Protein AF-N8ZL19-F1 (afdb_monomer_lite)

Foldseek 3Di:
DVVLVVLVVLLVVLLVLLVVLLVVLVVCLVPVPVQCVPPVSVPRHNVNSVVSNVVSVVSNVVSVVSDDPPHD

Structure (mmCIF, N/CA/C/O backbone):
data_AF-N8ZL19-F1
#
_entry.id   AF-N8ZL19-F1
#
loop_
_atom_site.group_PDB
_atom_site.id
_atom_site.type_symbol
_atom_site.label_atom_id
_atom_site.label_alt_id
_atom_site.label_comp_id
_atom_site.label_asym_id
_atom_site.label_entity_id
_atom_site.label_seq_id
_atom_site.pdbx_PDB_ins_code
_atom_site.Cartn_x
_atom_site.Cartn_y
_atom_site.Cartn_z
_atom_site.occupancy
_atom_site.B_iso_or_equiv
_atom_site.auth_seq_id
_atom_site.auth_comp_id
_atom_site.auth_asym_id
_atom_site.auth_atom_id
_atom_site.pdbx_PDB_model_num
ATOM 1 N N . MET A 1 1 ? 16.684 -8.442 -21.428 1.00 54.38 1 MET A N 1
ATOM 2 C CA . MET A 1 1 ? 16.144 -9.678 -20.811 1.00 54.38 1 MET A CA 1
ATOM 3 C C . MET A 1 1 ? 16.190 -9.697 -19.281 1.00 54.38 1 MET A C 1
ATOM 5 O O . MET A 1 1 ? 15.149 -9.422 -18.714 1.00 54.38 1 MET A O 1
ATOM 9 N N . GLN A 1 2 ? 17.303 -9.961 -18.570 1.00 60.25 2 GLN A N 1
ATOM 10 C CA . GLN A 1 2 ? 17.246 -10.073 -17.085 1.00 60.25 2 GLN A CA 1
ATOM 11 C C . GLN A 1 2 ? 16.893 -8.761 -16.346 1.00 60.25 2 GLN A C 1
ATOM 13 O O . GLN A 1 2 ? 16.213 -8.789 -15.321 1.00 60.25 2 GLN A O 1
ATOM 18 N N . ILE A 1 3 ? 17.321 -7.609 -16.874 1.00 62.34 3 ILE A N 1
ATOM 19 C CA . ILE A 1 3 ? 17.091 -6.290 -16.253 1.00 62.34 3 ILE A CA 1
ATOM 20 C C . ILE A 1 3 ? 15.623 -5.854 -16.393 1.00 62.34 3 ILE A C 1
ATOM 22 O O . ILE A 1 3 ? 15.036 -5.359 -15.436 1.00 62.34 3 ILE A O 1
ATOM 26 N N . GLU A 1 4 ? 15.001 -6.116 -17.545 1.00 64.88 4 GLU A N 1
ATOM 27 C CA . GLU A 1 4 ? 13.591 -5.785 -17.804 1.00 64.88 4 GLU A CA 1
ATOM 28 C C . GLU A 1 4 ? 12.656 -6.627 -16.937 1.00 64.88 4 GLU A C 1
ATOM 30 O O . GLU A 1 4 ? 11.727 -6.090 -16.337 1.00 64.88 4 GLU A O 1
ATOM 35 N N . SER A 1 5 ? 12.937 -7.929 -16.783 1.00 71.94 5 SER A N 1
ATOM 36 C CA . SER A 1 5 ? 12.166 -8.770 -15.863 1.00 71.94 5 SER A CA 1
ATOM 37 C C . SER A 1 5 ? 12.260 -8.261 -14.425 1.00 71.94 5 SER A C 1
ATOM 39 O O . SER A 1 5 ? 11.254 -8.214 -13.723 1.00 71.94 5 SER A O 1
ATOM 41 N N . PHE A 1 6 ? 13.444 -7.819 -13.988 1.00 79.00 6 PHE A N 1
ATOM 42 C CA . PHE A 1 6 ? 13.629 -7.275 -12.643 1.00 79.00 6 PHE A CA 1
ATOM 43 C C . PHE A 1 6 ? 12.852 -5.968 -12.429 1.00 79.00 6 PHE A C 1
ATOM 45 O O . PHE A 1 6 ? 12.206 -5.815 -11.394 1.00 79.00 6 PHE A O 1
ATOM 52 N N . GLN A 1 7 ? 12.858 -5.056 -13.407 1.00 77.94 7 GLN A N 1
ATOM 53 C CA . GLN A 1 7 ? 12.075 -3.816 -13.348 1.00 77.94 7 GLN A CA 1
ATOM 54 C C . GLN A 1 7 ? 10.570 -4.086 -13.286 1.00 77.94 7 GLN A C 1
ATOM 56 O O . GLN A 1 7 ? 9.886 -3.476 -12.470 1.00 77.94 7 GLN A O 1
ATOM 61 N N . TRP A 1 8 ? 10.069 -5.055 -14.055 1.00 81.62 8 TRP A N 1
ATOM 62 C CA . TRP A 1 8 ? 8.672 -5.491 -13.987 1.00 81.62 8 TRP A CA 1
ATOM 63 C C . TRP A 1 8 ? 8.285 -6.036 -12.608 1.00 81.62 8 TRP A C 1
ATOM 65 O O . TRP A 1 8 ? 7.264 -5.634 -12.047 1.00 81.62 8 TRP A O 1
ATOM 75 N N . TYR A 1 9 ? 9.103 -6.919 -12.026 1.00 84.31 9 TYR A N 1
ATOM 76 C CA . TYR A 1 9 ? 8.848 -7.429 -10.675 1.00 84.31 9 TYR A CA 1
ATOM 77 C C . TYR A 1 9 ? 8.908 -6.315 -9.628 1.00 84.31 9 TYR A C 1
ATOM 79 O O . TYR A 1 9 ? 8.045 -6.261 -8.753 1.00 84.31 9 TYR A O 1
ATOM 87 N N . ALA A 1 10 ? 9.883 -5.409 -9.725 1.00 84.12 10 ALA A N 1
ATOM 88 C CA . ALA A 1 10 ? 10.002 -4.270 -8.821 1.00 84.12 10 ALA A CA 1
ATOM 89 C C . ALA A 1 10 ? 8.787 -3.336 -8.928 1.00 84.12 10 ALA A C 1
ATOM 91 O O . ALA A 1 10 ? 8.198 -2.995 -7.905 1.00 84.12 10 ALA A O 1
ATOM 92 N N . PHE A 1 11 ? 8.363 -2.992 -10.145 1.00 86.62 11 PHE A N 1
ATOM 93 C CA . PHE A 1 11 ? 7.160 -2.205 -10.409 1.00 86.62 11 PHE A CA 1
ATOM 94 C C . PHE A 1 11 ? 5.917 -2.838 -9.768 1.00 86.62 11 PHE A C 1
ATOM 96 O O . PHE A 1 11 ? 5.227 -2.188 -8.980 1.00 86.62 11 PHE A O 1
ATOM 103 N N . LEU A 1 12 ? 5.664 -4.122 -10.048 1.00 86.75 12 LEU A N 1
ATOM 104 C CA . LEU A 1 12 ? 4.488 -4.826 -9.536 1.00 86.75 12 LEU A CA 1
ATOM 105 C C . LEU A 1 12 ? 4.510 -4.923 -8.011 1.00 86.75 12 LEU A C 1
ATOM 107 O O . LEU A 1 12 ? 3.511 -4.617 -7.365 1.00 86.75 12 LEU A O 1
ATOM 111 N N . ILE A 1 13 ? 5.642 -5.314 -7.418 1.00 89.56 13 ILE A N 1
ATOM 112 C CA . ILE A 1 13 ? 5.767 -5.444 -5.961 1.00 89.56 13 ILE A CA 1
ATOM 113 C C . ILE A 1 13 ? 5.555 -4.086 -5.288 1.00 89.56 13 ILE A C 1
ATOM 115 O O . ILE A 1 13 ? 4.758 -3.989 -4.355 1.00 89.56 13 ILE A O 1
ATOM 119 N N . VAL A 1 14 ? 6.216 -3.030 -5.767 1.00 89.69 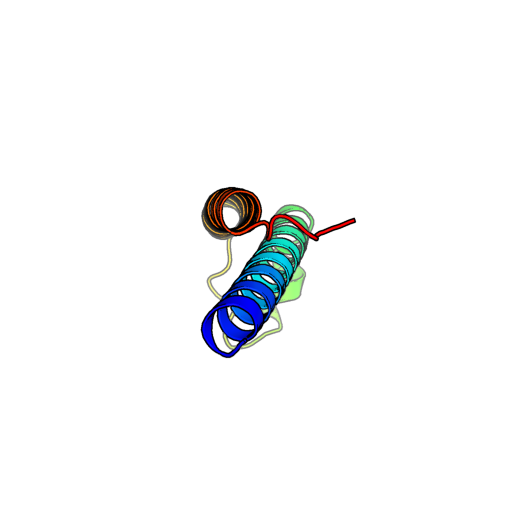14 VAL A N 1
ATOM 120 C CA . VAL A 1 14 ? 6.083 -1.684 -5.189 1.00 89.69 14 VAL A CA 1
ATOM 121 C C . VAL A 1 14 ? 4.650 -1.164 -5.350 1.00 89.69 14 VAL A C 1
ATOM 123 O O . VAL A 1 14 ? 4.089 -0.624 -4.393 1.00 89.69 14 VAL A O 1
ATOM 126 N N . GLY A 1 15 ? 4.018 -1.400 -6.502 1.00 87.88 15 GLY A N 1
ATOM 127 C CA . GLY A 1 15 ? 2.617 -1.056 -6.750 1.00 87.88 15 GLY A CA 1
ATOM 128 C C . GLY A 1 15 ? 1.647 -1.791 -5.819 1.00 87.88 15 GLY A C 1
ATOM 1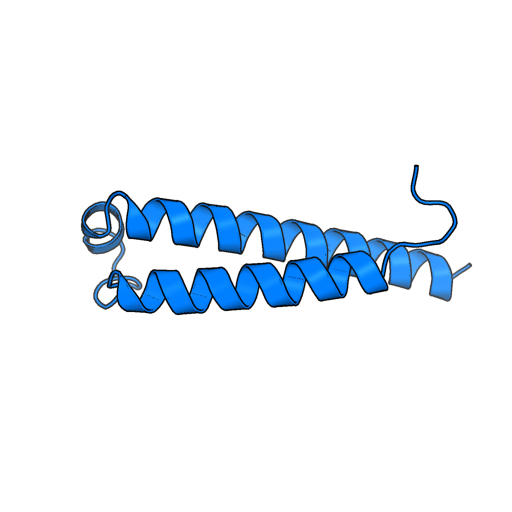29 O O . GLY A 1 15 ? 0.802 -1.160 -5.180 1.00 87.88 15 GLY A O 1
ATOM 130 N N . TYR A 1 16 ? 1.797 -3.109 -5.658 1.00 89.19 16 TYR A N 1
ATOM 131 C CA . TYR A 1 16 ? 0.955 -3.891 -4.749 1.00 89.19 16 TYR A CA 1
ATOM 132 C C . TYR A 1 16 ? 1.134 -3.470 -3.291 1.00 89.19 16 TYR A C 1
ATOM 134 O O . TYR A 1 16 ? 0.141 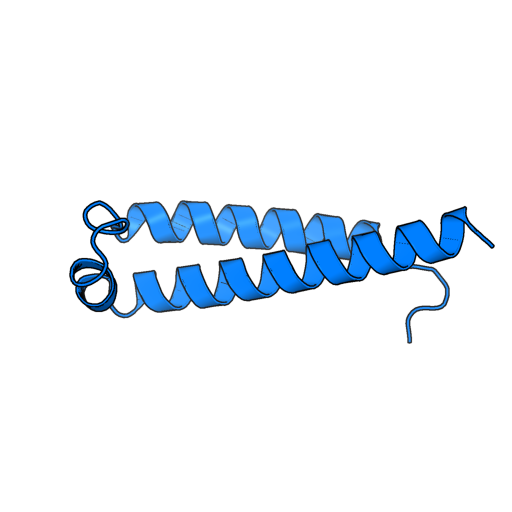-3.313 -2.581 1.00 89.19 16 TYR A O 1
ATOM 142 N N . VAL A 1 17 ? 2.371 -3.241 -2.839 1.00 89.75 17 VAL A N 1
ATOM 143 C CA . VAL A 1 17 ? 2.647 -2.794 -1.463 1.00 89.75 17 VAL A CA 1
ATOM 144 C C . VAL A 1 17 ? 2.091 -1.389 -1.222 1.00 89.75 17 VAL A C 1
ATOM 146 O O . VAL A 1 17 ? 1.564 -1.123 -0.139 1.00 89.75 17 VAL A O 1
ATOM 149 N N . SER A 1 18 ? 2.141 -0.508 -2.226 1.00 90.50 18 SER A N 1
ATOM 150 C CA . SER A 1 18 ? 1.504 0.813 -2.175 1.00 90.50 18 SER A CA 1
ATOM 151 C C . SER A 1 18 ? -0.011 0.696 -1.982 1.00 90.50 18 SER A C 1
ATOM 153 O O . SER A 1 18 ? -0.549 1.261 -1.027 1.00 90.50 18 SER A O 1
ATOM 155 N N . LEU A 1 19 ? -0.692 -0.098 -2.816 1.00 89.38 19 LEU A N 1
ATOM 156 C CA . LEU A 1 19 ? -2.139 -0.314 -2.716 1.00 89.38 19 LEU A CA 1
ATOM 157 C C . LEU A 1 19 ? -2.533 -0.935 -1.375 1.00 89.38 19 LEU A C 1
ATOM 159 O O . LEU A 1 19 ? -3.464 -0.457 -0.726 1.00 89.38 19 LEU A O 1
ATOM 163 N N . PHE A 1 20 ? -1.801 -1.957 -0.924 1.00 88.56 20 PHE A N 1
ATOM 164 C CA . PHE A 1 20 ? -2.047 -2.581 0.376 1.00 88.56 20 PHE A CA 1
ATOM 165 C C . PHE A 1 20 ? -1.894 -1.574 1.513 1.00 88.56 20 PHE A C 1
ATOM 167 O O . PHE A 1 20 ? -2.749 -1.507 2.394 1.00 88.56 20 PHE A O 1
ATOM 174 N N . SER A 1 21 ? -0.842 -0.753 1.472 1.00 88.38 21 SER A N 1
ATOM 175 C CA . SER A 1 21 ? -0.598 0.287 2.475 1.00 88.38 21 SER A CA 1
ATOM 176 C C . SER A 1 21 ? -1.705 1.343 2.475 1.00 88.38 21 SER A C 1
ATOM 178 O O . SER A 1 21 ? -2.129 1.778 3.546 1.00 88.38 21 SER A O 1
ATOM 180 N N . LEU A 1 22 ? -2.220 1.715 1.299 1.00 89.12 22 LEU A N 1
ATOM 181 C CA . LEU A 1 22 ? -3.307 2.685 1.152 1.00 89.12 22 LEU A CA 1
ATOM 182 C C . LEU A 1 22 ? -4.621 2.146 1.724 1.00 89.12 22 LEU A C 1
ATOM 184 O O . LEU A 1 22 ? -5.272 2.821 2.524 1.00 89.12 22 LEU A O 1
ATOM 188 N N . VAL A 1 23 ? -4.990 0.913 1.365 1.00 88.81 23 VAL A N 1
ATOM 189 C CA . VAL A 1 23 ? -6.189 0.245 1.892 1.00 88.81 23 VAL A CA 1
ATOM 190 C C . VAL A 1 23 ? -6.080 0.077 3.405 1.00 88.81 23 VAL A C 1
ATOM 192 O O . VAL A 1 23 ? -7.023 0.385 4.134 1.00 88.81 23 VAL A O 1
ATOM 195 N N . PHE A 1 24 ? -4.917 -0.346 3.899 1.00 85.56 24 PHE A N 1
ATOM 196 C CA . PHE A 1 24 ? -4.670 -0.503 5.329 1.00 85.56 24 PHE A CA 1
ATOM 197 C C . PHE A 1 24 ? -4.781 0.833 6.079 1.00 85.56 24 PHE A C 1
ATOM 199 O O . PHE A 1 24 ? -5.449 0.907 7.111 1.00 85.56 24 PHE A O 1
ATOM 206 N N . ALA A 1 25 ? -4.209 1.911 5.532 1.00 86.44 25 ALA A N 1
ATOM 207 C CA . ALA A 1 25 ? -4.348 3.259 6.081 1.00 86.44 25 ALA A CA 1
ATOM 208 C C . ALA A 1 25 ? -5.819 3.703 6.149 1.00 86.44 25 ALA A C 1
ATOM 210 O O . ALA A 1 25 ? -6.264 4.184 7.192 1.00 86.44 25 ALA A O 1
ATOM 211 N N . LEU A 1 26 ? -6.590 3.499 5.076 1.00 86.69 26 LEU A N 1
ATOM 212 C CA . LEU A 1 26 ? -8.016 3.837 5.036 1.00 86.69 26 LEU A CA 1
ATOM 213 C C . LEU A 1 26 ? -8.824 3.057 6.076 1.00 86.69 26 LEU A C 1
ATOM 215 O O . LEU A 1 26 ? -9.637 3.648 6.786 1.00 86.69 26 LEU A O 1
ATOM 219 N N . LEU A 1 27 ? -8.574 1.754 6.216 1.00 85.56 27 LEU A N 1
ATOM 220 C CA . LEU A 1 27 ? -9.248 0.926 7.217 1.00 85.56 27 LEU A CA 1
ATOM 221 C C . LEU A 1 27 ? -8.980 1.434 8.640 1.00 85.56 27 LEU A C 1
ATOM 223 O O . LEU A 1 27 ? -9.915 1.552 9.434 1.00 85.56 27 LEU A O 1
ATOM 227 N N . ILE A 1 28 ? -7.728 1.788 8.954 1.00 84.25 28 ILE A N 1
ATOM 228 C CA . ILE A 1 28 ? -7.368 2.361 10.260 1.00 84.25 28 ILE A CA 1
ATOM 229 C C . ILE A 1 28 ? -8.043 3.722 10.471 1.00 84.25 28 ILE A C 1
ATOM 231 O O . ILE A 1 28 ? -8.463 4.036 11.586 1.00 84.25 28 ILE A O 1
ATOM 235 N N . LEU A 1 29 ? -8.140 4.545 9.424 1.00 83.00 29 LEU A N 1
ATOM 236 C CA . LEU A 1 29 ? -8.757 5.867 9.503 1.00 83.00 29 LEU A CA 1
ATOM 237 C C . LEU A 1 29 ? -10.261 5.774 9.808 1.00 83.00 29 LEU A C 1
ATOM 239 O O . LEU A 1 29 ? -10.751 6.494 10.686 1.00 83.00 29 LEU A O 1
ATOM 243 N N . ILE A 1 30 ? -10.963 4.875 9.106 1.00 84.06 30 ILE A N 1
ATOM 244 C CA . ILE A 1 30 ? -12.405 4.632 9.256 1.00 84.06 30 ILE A CA 1
ATOM 245 C C . ILE A 1 30 ? -12.698 4.045 10.636 1.00 84.06 30 ILE A C 1
ATOM 247 O O . ILE A 1 30 ? -13.549 4.568 11.357 1.00 84.06 30 ILE A O 1
ATOM 251 N N . ASN A 1 31 ? -11.994 2.976 11.019 1.00 80.69 31 ASN A N 1
ATOM 252 C CA . ASN A 1 31 ? -12.246 2.299 12.283 1.00 80.69 31 ASN A CA 1
ATOM 253 C C . ASN A 1 31 ? -10.960 1.710 12.899 1.00 80.69 31 ASN A C 1
ATOM 255 O O . ASN A 1 31 ? -10.638 0.537 12.684 1.00 80.69 31 ASN A O 1
ATOM 259 N N . PRO A 1 32 ? -10.244 2.486 13.733 1.00 75.94 32 PRO A N 1
ATOM 260 C CA . PRO A 1 32 ? -9.025 2.011 14.385 1.00 75.94 32 PRO A CA 1
ATOM 261 C C . PRO A 1 32 ? -9.304 0.892 15.404 1.00 75.94 32 PRO A C 1
ATOM 263 O O . PRO A 1 32 ? -8.419 0.090 15.700 1.00 75.94 32 PRO A O 1
ATOM 266 N N . SER A 1 33 ? -10.536 0.782 15.915 1.00 75.44 33 SER A N 1
ATOM 267 C CA . SER A 1 33 ? -10.913 -0.217 16.921 1.00 75.44 33 SER A CA 1
ATOM 268 C C . SER A 1 33 ? -10.890 -1.652 16.388 1.00 75.44 33 SER A C 1
ATOM 270 O O . SER A 1 33 ? -10.661 -2.574 17.167 1.00 75.44 33 SER A O 1
ATOM 272 N N . ILE A 1 34 ? -11.044 -1.859 15.074 1.00 75.56 34 ILE A N 1
ATOM 273 C CA . ILE A 1 34 ? -10.920 -3.191 14.446 1.00 75.56 34 ILE A CA 1
ATOM 274 C C . ILE A 1 34 ? -9.511 -3.758 14.673 1.00 75.56 34 ILE A C 1
ATOM 276 O O . ILE A 1 34 ? -9.333 -4.950 14.926 1.00 75.56 34 ILE A O 1
ATOM 280 N N . PHE A 1 35 ? -8.502 -2.889 14.662 1.00 71.06 35 PHE A N 1
ATOM 281 C CA . PHE A 1 35 ? -7.103 -3.279 14.798 1.00 71.06 35 PHE A CA 1
ATOM 282 C C . PHE A 1 35 ? -6.674 -3.503 16.251 1.00 71.06 35 PHE A C 1
ATOM 284 O O . PHE A 1 35 ? -5.665 -4.164 16.487 1.00 71.06 35 PHE A O 1
ATOM 291 N N . HIS A 1 36 ? -7.466 -3.064 17.234 1.00 66.94 36 HIS A N 1
ATOM 292 C CA . HIS A 1 36 ? -7.212 -3.347 18.652 1.00 66.94 36 HIS A CA 1
ATOM 293 C C . HIS A 1 36 ? -7.326 -4.840 19.003 1.00 66.94 36 HIS A C 1
ATOM 295 O O . HIS A 1 36 ? -6.744 -5.284 19.996 1.00 66.94 36 HIS A O 1
ATOM 301 N N . ILE A 1 37 ? -8.053 -5.612 18.186 1.00 68.69 37 ILE A N 1
ATOM 302 C CA . ILE A 1 37 ? -8.211 -7.068 18.322 1.00 68.69 37 ILE A CA 1
ATOM 303 C C . ILE A 1 37 ? -6.906 -7.790 17.946 1.00 68.69 37 ILE A C 1
ATOM 305 O O . ILE A 1 37 ? -6.582 -8.845 18.494 1.00 68.69 37 ILE A O 1
ATOM 309 N N . ILE A 1 38 ? -6.109 -7.201 17.051 1.00 76.38 38 ILE A N 1
ATOM 310 C CA . ILE A 1 38 ? -4.840 -7.767 16.601 1.00 76.38 38 ILE A CA 1
ATOM 311 C C . ILE A 1 38 ? -3.761 -7.410 17.626 1.00 76.38 38 ILE A C 1
ATOM 313 O O . ILE A 1 38 ? -3.430 -6.244 17.839 1.00 76.38 38 ILE A O 1
ATOM 317 N N . LYS A 1 39 ? -3.163 -8.432 18.251 1.00 63.59 39 LYS A N 1
ATOM 318 C CA . LYS A 1 39 ? -2.176 -8.281 19.340 1.00 63.59 39 LYS A CA 1
ATOM 319 C C . LYS A 1 39 ? -0.993 -7.365 18.976 1.00 63.59 39 LYS A C 1
ATOM 321 O O . LYS A 1 39 ? -0.463 -6.690 19.853 1.00 63.59 39 LYS A O 1
ATOM 326 N N . TYR A 1 40 ? -0.630 -7.308 17.693 1.00 68.69 40 TYR A N 1
ATOM 327 C CA . TYR A 1 40 ? 0.461 -6.488 17.149 1.00 68.69 40 TYR A CA 1
ATOM 328 C C . TYR A 1 40 ? 0.056 -5.056 16.766 1.00 68.69 40 TYR A C 1
ATOM 330 O O . TYR A 1 40 ? 0.924 -4.221 16.533 1.00 68.69 40 TYR A O 1
ATOM 338 N N . CYS A 1 41 ? -1.241 -4.741 16.736 1.00 68.75 41 CYS A N 1
ATOM 339 C CA . CYS A 1 41 ? -1.755 -3.441 16.302 1.00 68.75 41 CYS A CA 1
ATOM 340 C C . CYS A 1 41 ? -2.396 -2.628 17.440 1.00 68.75 41 CYS A C 1
ATOM 342 O O . CYS A 1 41 ? -3.059 -1.628 17.182 1.00 68.75 41 CYS A O 1
ATOM 344 N N . LYS A 1 42 ? -2.148 -2.988 18.708 1.00 66.06 42 LYS A N 1
ATOM 345 C CA . LYS A 1 42 ? -2.682 -2.278 19.890 1.00 66.06 42 LYS A CA 1
ATOM 346 C C . LYS A 1 42 ? -2.335 -0.784 19.971 1.00 66.06 42 LYS A C 1
ATOM 348 O O . LYS A 1 42 ? -3.033 -0.055 20.659 1.00 66.06 42 LYS A O 1
ATOM 353 N N . ASN A 1 43 ? -1.279 -0.339 19.285 1.00 69.94 43 ASN A N 1
ATOM 354 C CA . ASN A 1 43 ? -0.841 1.064 19.254 1.00 69.94 43 ASN A CA 1
ATOM 355 C C . ASN A 1 43 ? -1.199 1.777 17.937 1.00 69.94 43 ASN A C 1
ATOM 357 O O . ASN A 1 43 ? -0.688 2.864 17.652 1.00 69.94 43 ASN A O 1
ATOM 361 N N . VAL A 1 44 ? -2.024 1.155 17.093 1.00 73.12 44 VAL A N 1
ATOM 362 C CA . VAL A 1 44 ? -2.419 1.724 15.806 1.00 73.12 44 VAL A CA 1
ATOM 363 C C . VAL A 1 44 ? -3.511 2.765 16.039 1.00 73.12 44 VAL A C 1
ATOM 365 O O . VAL A 1 44 ? -4.664 2.447 16.303 1.00 73.12 44 VAL A O 1
ATOM 368 N N . ASN A 1 45 ? -3.120 4.033 15.926 1.00 76.69 45 ASN A N 1
ATOM 369 C CA . ASN A 1 45 ? -3.997 5.187 16.075 1.00 76.69 45 ASN A CA 1
ATOM 370 C C . ASN A 1 45 ? -4.229 5.860 14.715 1.00 76.69 45 ASN A C 1
ATOM 372 O O . ASN A 1 45 ? -3.513 5.614 13.743 1.00 76.69 45 ASN A O 1
ATOM 376 N N . ARG A 1 46 ? -5.172 6.810 14.650 1.00 76.12 46 ARG A N 1
ATOM 377 C CA . ARG A 1 46 ? -5.399 7.622 13.436 1.00 76.12 46 ARG A CA 1
ATOM 378 C C . ARG A 1 46 ? -4.129 8.309 12.923 1.00 76.12 46 ARG A C 1
ATOM 380 O O . ARG A 1 46 ? -3.933 8.390 11.716 1.00 76.12 46 ARG A O 1
ATOM 387 N N . LYS A 1 47 ? -3.229 8.739 13.816 1.00 80.94 47 LYS A N 1
ATOM 388 C CA . LYS A 1 47 ? -1.917 9.289 13.429 1.00 80.94 47 LYS A CA 1
ATOM 389 C C . LYS A 1 47 ? -1.073 8.265 12.666 1.00 80.94 47 LYS A C 1
ATOM 391 O O . LYS A 1 47 ? -0.476 8.611 11.659 1.00 80.94 47 LYS A O 1
ATOM 396 N N . THR A 1 48 ? -1.081 7.003 13.092 1.00 81.62 48 THR A N 1
ATOM 397 C CA . THR A 1 48 ? -0.393 5.903 12.404 1.00 81.62 48 THR A CA 1
ATOM 398 C C . THR A 1 48 ? -0.933 5.711 10.985 1.00 81.62 48 THR A C 1
ATOM 400 O O . THR A 1 48 ? -0.145 5.499 10.069 1.00 81.62 48 THR A O 1
ATOM 403 N N . SER A 1 49 ? -2.246 5.883 10.772 1.00 82.31 49 SER A N 1
ATOM 404 C CA . SER A 1 49 ? -2.833 5.829 9.422 1.00 82.31 49 SER A CA 1
ATOM 405 C C . SER A 1 49 ? -2.283 6.903 8.483 1.00 82.31 49 SER A C 1
ATOM 407 O O . SER A 1 49 ? -2.033 6.607 7.322 1.00 82.31 49 SER A O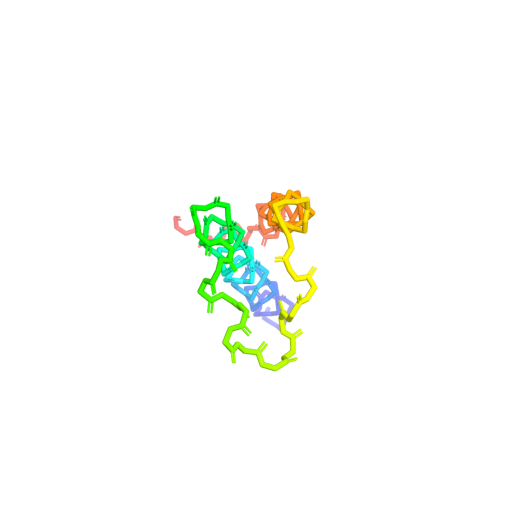 1
ATOM 409 N N . LEU A 1 50 ? -2.014 8.117 8.982 1.00 84.12 50 LEU A N 1
ATOM 410 C CA . LEU A 1 50 ? -1.427 9.192 8.175 1.00 84.12 50 LEU A CA 1
ATOM 411 C C . LEU A 1 50 ? -0.012 8.836 7.714 1.00 84.12 50 LEU A C 1
ATOM 413 O O . LEU A 1 50 ? 0.324 9.071 6.559 1.00 84.12 50 LEU A O 1
ATOM 417 N N . TYR A 1 51 ? 0.797 8.221 8.581 1.00 85.75 51 TYR A N 1
ATOM 418 C CA . TYR A 1 51 ? 2.125 7.744 8.188 1.00 85.75 51 TYR A CA 1
ATOM 419 C C . TYR A 1 51 ? 2.041 6.646 7.125 1.00 85.75 51 TYR A C 1
ATOM 421 O O . TYR A 1 51 ? 2.765 6.715 6.136 1.00 85.75 51 TYR A O 1
ATOM 429 N N . PHE A 1 52 ? 1.129 5.678 7.277 1.00 85.12 52 PHE A N 1
ATOM 430 C CA . PHE A 1 52 ? 0.896 4.655 6.250 1.00 85.12 52 PHE A CA 1
ATOM 431 C C . PHE A 1 52 ? 0.364 5.247 4.943 1.00 85.12 52 PHE A C 1
ATOM 433 O O . PHE A 1 52 ? 0.741 4.782 3.873 1.00 85.12 52 PHE A O 1
ATOM 440 N N . PHE A 1 53 ? -0.457 6.293 5.013 1.00 87.12 53 PHE A N 1
ATOM 441 C CA . PHE A 1 53 ? -0.963 6.988 3.836 1.00 87.12 53 PHE A CA 1
ATOM 442 C C . PHE A 1 53 ? 0.159 7.714 3.086 1.00 87.12 53 PHE A C 1
ATOM 444 O O . PHE A 1 53 ? 0.306 7.538 1.881 1.00 87.12 53 PHE A O 1
ATOM 451 N N . ILE A 1 54 ? 1.008 8.464 3.797 1.00 88.88 54 ILE A N 1
ATOM 452 C CA . ILE A 1 54 ? 2.185 9.121 3.209 1.00 88.88 54 ILE A CA 1
ATOM 453 C C . ILE A 1 54 ? 3.132 8.077 2.603 1.00 88.88 54 ILE A C 1
ATOM 455 O O . ILE A 1 54 ? 3.589 8.246 1.475 1.00 88.88 54 ILE A O 1
ATOM 459 N N . LEU A 1 55 ? 3.383 6.972 3.313 1.00 88.38 55 LEU A N 1
ATOM 460 C CA . LEU A 1 55 ? 4.192 5.863 2.807 1.00 88.38 55 LEU A CA 1
ATOM 461 C C . LEU A 1 55 ? 3.595 5.275 1.520 1.00 88.38 55 LEU A C 1
ATOM 463 O O . LEU A 1 55 ? 4.319 5.065 0.550 1.00 88.38 55 LEU A O 1
ATOM 467 N N . ALA A 1 56 ? 2.279 5.052 1.487 1.00 88.44 56 ALA A N 1
ATOM 468 C CA . ALA A 1 56 ? 1.584 4.540 0.313 1.00 88.44 56 ALA A CA 1
ATOM 469 C C . ALA A 1 56 ? 1.724 5.480 -0.890 1.00 88.44 56 ALA A C 1
ATOM 471 O O . ALA A 1 56 ? 1.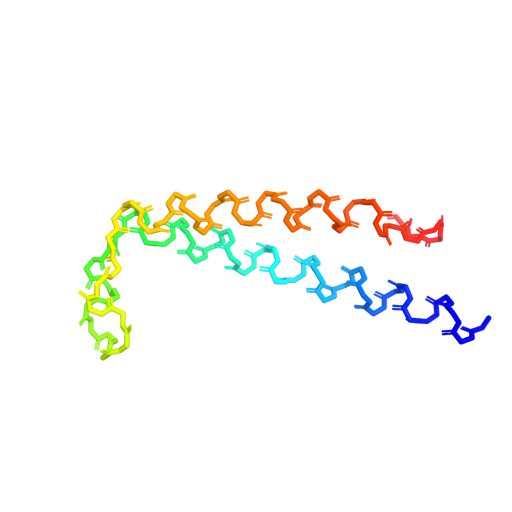981 5.002 -1.992 1.00 88.44 56 ALA A O 1
ATOM 472 N N . VAL A 1 57 ? 1.624 6.797 -0.676 1.00 89.81 57 VAL A N 1
ATOM 473 C CA . VAL A 1 57 ? 1.819 7.819 -1.719 1.00 89.81 57 VAL A CA 1
ATOM 474 C C . VAL A 1 57 ? 3.258 7.819 -2.237 1.00 89.81 57 VAL A C 1
ATOM 476 O O . VAL A 1 57 ? 3.465 7.848 -3.448 1.00 89.81 57 VAL A O 1
ATOM 479 N N . ILE A 1 58 ? 4.256 7.732 -1.353 1.00 91.00 58 ILE A N 1
ATOM 480 C CA . ILE A 1 58 ? 5.672 7.652 -1.754 1.00 91.00 58 ILE A CA 1
ATOM 481 C C . ILE A 1 58 ? 5.928 6.381 -2.570 1.00 91.00 58 ILE A C 1
ATOM 483 O O . ILE A 1 58 ? 6.562 6.439 -3.622 1.00 91.00 58 ILE A O 1
ATOM 487 N N . LEU A 1 59 ? 5.404 5.239 -2.121 1.00 90.00 59 LEU A N 1
ATOM 488 C CA . LEU A 1 59 ? 5.511 3.974 -2.847 1.00 90.00 59 LEU A CA 1
ATOM 489 C C . LEU A 1 59 ? 4.770 4.024 -4.185 1.00 90.00 59 LEU A C 1
ATOM 491 O O . LEU A 1 59 ? 5.269 3.495 -5.169 1.00 90.00 59 LEU A O 1
ATOM 495 N N . PHE A 1 60 ? 3.621 4.696 -4.251 1.00 87.88 60 PHE A N 1
ATOM 496 C CA . PHE A 1 60 ? 2.888 4.889 -5.500 1.00 87.88 60 PHE A CA 1
ATOM 497 C C . PHE A 1 60 ? 3.696 5.733 -6.486 1.00 87.88 60 PHE A C 1
ATOM 499 O O . PHE A 1 60 ? 3.773 5.421 -7.672 1.00 87.88 60 PHE A O 1
ATOM 506 N N . PHE A 1 61 ? 4.341 6.793 -6.000 1.00 88.19 61 PHE A N 1
ATOM 507 C CA . PHE A 1 61 ? 5.223 7.617 -6.816 1.00 88.19 61 PHE A CA 1
ATOM 508 C C . PHE A 1 61 ? 6.429 6.816 -7.325 1.00 88.19 61 PHE A C 1
ATOM 510 O O . PHE A 1 61 ? 6.741 6.866 -8.511 1.00 88.19 61 PHE A O 1
ATOM 517 N N . LEU A 1 62 ? 7.050 6.005 -6.462 1.00 86.94 62 LEU A N 1
ATOM 518 C CA . LEU A 1 62 ? 8.117 5.077 -6.851 1.00 86.94 62 LEU A CA 1
ATOM 519 C C . LEU A 1 62 ? 7.648 4.066 -7.899 1.00 86.94 62 LEU A C 1
ATOM 521 O O . LEU A 1 62 ? 8.351 3.865 -8.883 1.00 86.94 62 LEU A O 1
ATOM 525 N N . ALA A 1 63 ? 6.465 3.470 -7.727 1.00 86.75 63 ALA A N 1
ATOM 526 C CA . ALA A 1 63 ? 5.880 2.575 -8.722 1.00 86.75 63 ALA A CA 1
ATOM 527 C C . ALA A 1 63 ? 5.715 3.288 -10.071 1.00 86.75 63 ALA A C 1
ATOM 529 O O . ALA A 1 63 ? 6.105 2.737 -11.089 1.00 86.75 63 ALA A O 1
ATOM 530 N N . ASN A 1 64 ? 5.237 4.536 -10.088 1.00 84.12 64 ASN A N 1
ATOM 531 C CA . ASN A 1 64 ? 5.120 5.307 -11.329 1.00 84.12 64 ASN A CA 1
ATOM 532 C C . ASN A 1 64 ? 6.474 5.580 -12.000 1.00 84.12 64 ASN A C 1
ATOM 534 O O . ASN A 1 64 ? 6.569 5.514 -13.220 1.00 84.12 64 ASN A O 1
ATOM 538 N N . LEU A 1 65 ? 7.534 5.850 -11.232 1.00 83.88 65 LEU A N 1
ATOM 539 C CA . LEU A 1 65 ? 8.887 6.001 -11.790 1.00 83.88 65 LEU A CA 1
ATOM 540 C C . LEU A 1 65 ? 9.460 4.682 -12.323 1.00 83.88 65 LEU A C 1
ATOM 542 O O . LEU A 1 65 ? 10.310 4.691 -13.209 1.00 83.88 65 LEU A O 1
ATOM 546 N N . LEU A 1 66 ? 9.022 3.560 -11.756 1.00 84.50 66 LEU A N 1
ATOM 547 C CA . LEU A 1 66 ? 9.419 2.209 -12.143 1.00 84.50 66 LEU A CA 1
ATOM 548 C C . LEU A 1 66 ? 8.578 1.649 -13.296 1.00 84.50 66 LEU A C 1
ATOM 550 O O . LEU A 1 66 ? 8.817 0.503 -13.671 1.00 84.50 66 LEU A O 1
ATOM 554 N N . ILE A 1 67 ? 7.615 2.410 -13.840 1.00 80.19 67 ILE A N 1
ATOM 555 C CA . ILE A 1 67 ? 6.785 1.966 -14.966 1.00 80.19 67 ILE A CA 1
ATOM 556 C C . ILE A 1 67 ? 7.702 1.532 -16.119 1.00 80.19 67 ILE A C 1
ATOM 558 O O . ILE A 1 67 ? 8.465 2.353 -16.639 1.00 80.19 67 ILE A O 1
ATOM 562 N N . PRO A 1 68 ? 7.658 0.249 -16.519 1.00 78.69 68 PRO A N 1
ATOM 563 C CA . PRO A 1 68 ? 8.390 -0.202 -17.687 1.00 78.69 68 PRO A CA 1
ATOM 564 C C . PRO A 1 68 ? 7.760 0.398 -18.950 1.00 78.69 68 PRO A C 1
ATOM 566 O O . PRO A 1 68 ? 6.549 0.587 -19.019 1.00 78.69 68 PRO A O 1
ATOM 569 N N . ALA A 1 69 ? 8.579 0.691 -19.963 1.00 73.75 69 ALA A N 1
ATOM 570 C CA . ALA A 1 69 ? 8.129 1.346 -21.197 1.00 73.75 69 ALA A CA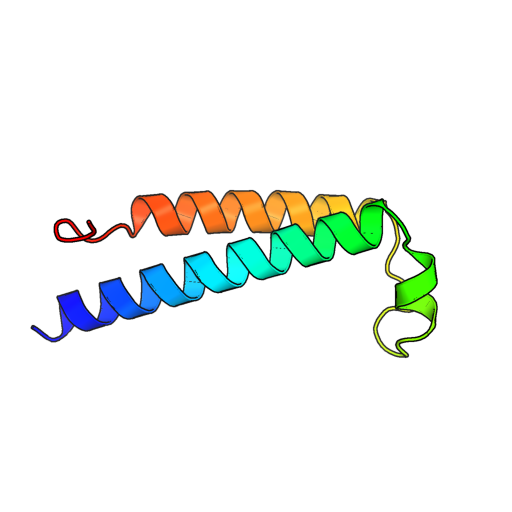 1
ATOM 571 C C . ALA A 1 69 ? 7.044 0.556 -21.958 1.00 73.75 69 ALA A C 1
ATOM 573 O O . ALA A 1 69 ? 6.257 1.149 -22.689 1.00 73.75 69 ALA A O 1
ATOM 574 N N . ASP A 1 70 ? 6.988 -0.761 -21.746 1.00 74.44 70 ASP A N 1
ATOM 575 C CA . ASP A 1 70 ? 6.024 -1.678 -22.361 1.00 74.44 70 ASP A CA 1
ATOM 576 C C . ASP A 1 70 ? 4.782 -1.938 -21.481 1.00 74.44 70 ASP A C 1
ATOM 578 O O . ASP A 1 70 ? 4.033 -2.887 -21.731 1.00 74.44 70 ASP A O 1
ATOM 582 N N . PHE A 1 71 ? 4.582 -1.168 -20.404 1.00 65.94 71 PHE A N 1
ATOM 583 C CA . PHE A 1 71 ? 3.399 -1.293 -19.551 1.00 65.94 71 PHE A CA 1
ATOM 584 C C . PHE A 1 71 ? 2.150 -0.758 -20.288 1.00 65.94 71 PHE A C 1
ATOM 586 O O . PHE A 1 71 ? 2.217 0.360 -20.803 1.00 65.94 71 PHE A O 1
ATOM 593 N N . PRO A 1 72 ? 1.044 -1.530 -20.375 1.00 58.47 72 PRO A N 1
ATOM 594 C CA . PRO A 1 72 ? -0.152 -1.157 -21.140 1.00 58.47 72 PRO A CA 1
ATOM 595 C C . PRO A 1 72 ? -0.935 0.024 -20.552 1.00 58.47 72 PRO A C 1
ATOM 597 O O . PRO A 1 72 ? -0.875 0.239 -19.318 1.00 58.47 72 PRO A O 1
#

Sequence (72 aa):
MQIESFQWYAFLIVGYVSLFSLVFALLILINPSIFHIIKYCKNVNRKTSLYFFILAVILFFLANLLIPADFP

pLDDT: mean 80.3, std 9.07, range [54.38, 91.0]

Secondary structure (DSSP, 8-state):
-HHHHHHHHHHHHHHHHHHHHHHHHHHHHH-GGGGGGSTT-TT--HHHHHHHHHHHHHHHHHHHHT--TT--

Radius of gyration: 15.22 Å; chains: 1; bounding box: 30×19×42 Å

Organism: NCBI:txid1120926